Protein AF-A0A699V6J1-F1 (afdb_monomer_lite)

InterPro domains:
  IPR043128 Reverse transcriptase/Diguanylate cyclase domain [G3DSA:3.30.70.270] (28-113)
  IPR043502 DNA/RNA polymerase superfamily [SSF56672] (2-105)
  IPR051320 Viral Replication and Maturation Polyprotein [PTHR33064] (2-105)

Radius of gyration: 21.17 Å; chains: 1; bounding box: 59×26×60 Å

Organism: Tanacetum cinerariifolium (NCBI:txid118510)

Foldseek 3Di:
DDDDDDPDQWDQDPQWIQHPVAIFHHPVVLVCLQPPDDDPDLVSLVVNCVVLVLVVVQQVVLCVLNVVSVVCNDPPDDNDDDPSVVVSSNSSSCSSNVRRDHDDPVVVVVVVVVVVVVVVVVVVVVPDDPDD

Structure (mmCIF, N/CA/C/O backbone):
data_AF-A0A699V6J1-F1
#
_entry.id   AF-A0A699V6J1-F1
#
loop_
_atom_site.group_PDB
_atom_site.id
_atom_site.type_symbol
_atom_site.label_atom_id
_atom_site.label_alt_id
_atom_site.label_comp_id
_atom_site.label_asym_id
_atom_site.label_entity_id
_atom_site.label_seq_id
_atom_site.pdbx_PDB_ins_code
_atom_site.Cartn_x
_atom_site.Cartn_y
_atom_site.Cartn_z
_atom_site.occupancy
_atom_site.B_iso_or_equiv
_atom_site.auth_seq_id
_atom_site.auth_comp_id
_atom_site.auth_asym_id
_atom_site.auth_atom_id
_atom_site.pdbx_PDB_model_num
ATOM 1 N N . PHE A 1 1 ? 33.591 16.812 -16.627 1.00 36.84 1 PHE A N 1
ATOM 2 C CA . PHE A 1 1 ? 32.758 15.930 -17.468 1.00 36.84 1 PHE A CA 1
ATOM 3 C C . PHE A 1 1 ? 32.693 14.554 -16.818 1.00 36.84 1 PHE A C 1
ATOM 5 O O . PHE A 1 1 ? 33.646 13.792 -16.912 1.00 36.84 1 PHE A O 1
ATOM 12 N N . SER A 1 2 ? 31.641 14.289 -16.035 1.00 41.25 2 SER A N 1
ATOM 13 C CA . SER A 1 2 ? 31.495 13.029 -15.289 1.00 41.25 2 SER A CA 1
ATOM 14 C C . SER A 1 2 ? 30.856 11.952 -16.170 1.00 41.25 2 SER A C 1
ATOM 16 O O . SER A 1 2 ? 29.996 12.251 -16.996 1.00 41.25 2 SER A O 1
ATOM 18 N N . LYS A 1 3 ? 31.347 10.721 -16.016 1.00 39.75 3 LYS A N 1
ATOM 19 C CA . LYS A 1 3 ? 31.206 9.569 -16.919 1.00 39.75 3 LYS A CA 1
ATOM 20 C C . LYS A 1 3 ? 29.750 9.266 -17.299 1.00 39.75 3 LYS A C 1
ATOM 22 O O . LYS A 1 3 ? 28.982 8.780 -16.472 1.00 39.75 3 LYS A O 1
ATOM 27 N N . CYS A 1 4 ? 29.415 9.430 -18.581 1.00 46.56 4 CYS A N 1
ATOM 28 C CA . CYS A 1 4 ? 28.302 8.696 -19.177 1.00 46.56 4 CYS A CA 1
ATOM 29 C C . CYS A 1 4 ? 28.634 7.198 -19.138 1.00 46.56 4 CYS A C 1
ATOM 31 O O . CYS A 1 4 ? 29.594 6.757 -19.769 1.00 46.56 4 CYS A O 1
ATOM 33 N N . LYS A 1 5 ? 27.856 6.416 -18.385 1.00 41.34 5 LYS A N 1
ATOM 34 C CA . LYS A 1 5 ? 27.900 4.952 -18.440 1.00 41.34 5 LYS A CA 1
ATOM 35 C C . LYS A 1 5 ? 27.005 4.489 -19.587 1.00 41.34 5 LYS A C 1
ATOM 37 O O . LYS A 1 5 ? 25.812 4.276 -19.403 1.00 41.34 5 LYS A O 1
ATOM 42 N N . PHE A 1 6 ? 27.580 4.390 -20.777 1.00 50.16 6 PHE A N 1
ATOM 43 C CA . PHE A 1 6 ? 26.962 3.653 -21.876 1.00 50.16 6 PHE A CA 1
ATOM 44 C C . PHE A 1 6 ? 27.080 2.148 -21.577 1.00 50.16 6 PHE A C 1
ATOM 46 O O . PHE A 1 6 ? 28.071 1.746 -20.969 1.00 50.16 6 PHE A O 1
ATOM 53 N N . TRP A 1 7 ? 26.080 1.347 -21.972 1.00 44.66 7 TRP A N 1
ATOM 54 C CA . TRP A 1 7 ? 25.940 -0.101 -21.686 1.00 44.66 7 TRP A CA 1
ATOM 55 C C . TRP A 1 7 ? 25.404 -0.498 -20.295 1.00 44.66 7 TRP A C 1
ATOM 57 O O . TRP A 1 7 ? 25.810 -1.512 -19.732 1.00 44.66 7 TRP A O 1
ATOM 67 N N . LEU A 1 8 ? 24.467 0.262 -19.719 1.00 49.91 8 LEU A N 1
ATOM 68 C CA . LEU A 1 8 ? 23.733 -0.194 -18.530 1.00 49.91 8 LEU A CA 1
ATOM 69 C C . LEU A 1 8 ? 22.552 -1.089 -18.938 1.00 49.91 8 LEU A C 1
ATOM 71 O O . LEU A 1 8 ? 21.664 -0.641 -19.658 1.00 49.91 8 LEU A O 1
ATOM 75 N N . SER A 1 9 ? 22.516 -2.327 -18.438 1.00 54.84 9 SER A N 1
ATOM 76 C CA . SER A 1 9 ? 21.379 -3.254 -18.589 1.00 54.84 9 SER A CA 1
ATOM 77 C C . SER A 1 9 ? 20.131 -2.812 -17.808 1.00 54.84 9 SER A C 1
ATOM 79 O O . SER A 1 9 ? 19.026 -3.275 -18.090 1.00 54.84 9 SER A O 1
ATOM 81 N N . SER A 1 10 ? 20.299 -1.894 -16.849 1.00 55.81 10 SER A N 1
ATOM 82 C CA . SER A 1 10 ? 19.222 -1.279 -16.073 1.00 55.81 10 SER A CA 1
ATOM 83 C C . SER A 1 10 ? 19.585 0.137 -15.606 1.00 55.81 10 SER A C 1
ATOM 85 O O . SER A 1 10 ? 20.721 0.370 -15.185 1.00 55.81 10 SER A O 1
ATOM 87 N N . VAL A 1 11 ? 18.627 1.067 -15.609 1.00 59.84 11 VAL A N 1
ATOM 88 C CA . VAL A 1 11 ? 18.800 2.461 -15.160 1.00 59.84 11 VAL A CA 1
ATOM 89 C C . VAL A 1 11 ? 17.711 2.838 -14.155 1.00 59.84 11 VAL A C 1
ATOM 91 O O . VAL A 1 11 ? 16.529 2.610 -14.402 1.00 59.84 11 VAL A O 1
ATOM 94 N N . ALA A 1 12 ? 18.096 3.455 -13.035 1.00 57.66 12 ALA A N 1
ATOM 95 C CA . ALA A 1 12 ? 17.143 4.045 -12.099 1.00 57.66 12 ALA A CA 1
ATOM 96 C C . ALA A 1 12 ? 16.614 5.384 -12.650 1.00 57.66 12 ALA A C 1
ATOM 98 O O . ALA A 1 12 ? 17.388 6.309 -12.898 1.00 57.66 12 ALA A O 1
ATOM 99 N N . PHE A 1 13 ? 15.299 5.504 -12.831 1.00 56.81 13 PHE A N 1
ATOM 100 C CA . PHE A 1 13 ? 14.632 6.707 -13.329 1.00 56.81 13 PHE A CA 1
ATOM 101 C C . PHE A 1 13 ? 13.348 6.979 -12.536 1.00 56.81 13 PHE A C 1
ATOM 103 O O . PHE A 1 13 ? 12.478 6.118 -12.442 1.00 56.81 13 PHE A O 1
ATOM 110 N N . LEU A 1 14 ? 13.228 8.175 -11.942 1.00 58.72 14 LEU A N 1
ATOM 111 C CA . LEU A 1 14 ? 12.066 8.602 -11.136 1.00 58.72 14 LEU A CA 1
ATOM 112 C C . LEU A 1 14 ? 11.663 7.607 -10.017 1.00 58.72 14 LEU A C 1
ATOM 114 O O . LEU A 1 14 ? 10.492 7.486 -9.656 1.00 58.72 14 LEU A O 1
ATOM 118 N N . GLY A 1 15 ? 12.638 6.888 -9.449 1.00 59.53 15 GLY A N 1
ATOM 119 C CA . GLY A 1 15 ? 12.408 5.873 -8.412 1.00 59.53 15 GLY A CA 1
ATOM 120 C C . GLY A 1 15 ? 11.806 4.564 -8.939 1.00 59.53 15 GLY A C 1
ATOM 121 O O . GLY A 1 15 ? 11.049 3.911 -8.216 1.00 59.53 15 GLY A O 1
ATOM 122 N N . HIS A 1 16 ? 12.096 4.228 -10.196 1.00 61.72 16 HIS A N 1
ATOM 123 C CA . HIS A 1 16 ? 11.814 2.951 -10.847 1.00 61.72 16 HIS A CA 1
ATOM 124 C C . HIS A 1 16 ? 13.086 2.432 -11.524 1.00 61.72 16 HIS A C 1
ATOM 126 O O . HIS A 1 16 ? 13.924 3.235 -11.933 1.00 61.72 16 HIS A O 1
ATOM 132 N N . ILE A 1 17 ? 13.225 1.115 -11.672 1.00 65.12 17 ILE A N 1
ATOM 133 C CA . ILE A 1 17 ? 14.332 0.507 -12.415 1.00 65.12 17 ILE A CA 1
ATOM 134 C C . ILE A 1 17 ? 13.836 0.137 -13.808 1.00 65.12 17 ILE A C 1
ATOM 136 O O . ILE A 1 17 ? 12.929 -0.668 -13.960 1.00 65.12 17 ILE A O 1
ATOM 140 N N . VAL A 1 18 ? 14.422 0.753 -14.829 1.00 64.62 18 VAL A N 1
ATOM 141 C CA . VAL A 1 18 ? 14.120 0.494 -16.238 1.00 64.62 18 VAL A CA 1
ATOM 142 C C . VAL A 1 18 ? 15.184 -0.452 -16.783 1.00 64.62 18 VAL A C 1
ATOM 144 O O . VAL A 1 18 ? 16.352 -0.075 -16.819 1.00 64.62 18 VAL A O 1
ATOM 147 N N . SER A 1 19 ? 14.803 -1.654 -17.205 1.00 61.88 19 SER A N 1
ATOM 148 C CA . SER A 1 19 ? 15.666 -2.639 -17.870 1.00 61.88 19 SER A CA 1
ATOM 149 C C . SER A 1 19 ? 15.081 -3.068 -19.221 1.00 61.88 19 SER A C 1
ATOM 151 O O . SER A 1 19 ? 13.979 -2.658 -19.594 1.00 61.88 19 SER A O 1
ATOM 153 N N . ALA A 1 20 ? 15.818 -3.901 -19.964 1.00 54.81 20 ALA A N 1
ATOM 154 C CA . ALA A 1 20 ? 15.327 -4.514 -21.202 1.00 54.81 20 ALA A CA 1
ATOM 155 C C . ALA A 1 20 ? 14.046 -5.351 -20.991 1.00 54.81 20 ALA A C 1
ATOM 157 O O . ALA A 1 20 ? 13.231 -5.458 -21.904 1.00 54.81 20 ALA A O 1
ATOM 158 N N . ASP A 1 21 ? 13.848 -5.873 -19.776 1.00 54.34 21 ASP A N 1
ATOM 159 C CA . ASP A 1 21 ? 12.711 -6.719 -19.399 1.00 54.34 21 ASP A CA 1
ATOM 160 C C . ASP A 1 21 ? 11.486 -5.920 -18.918 1.00 54.34 21 ASP A C 1
ATOM 162 O O . ASP A 1 21 ? 10.400 -6.479 -18.765 1.00 54.34 21 ASP A O 1
ATOM 166 N N . GLY A 1 22 ? 11.627 -4.610 -18.676 1.00 56.72 22 GLY A N 1
ATOM 167 C CA . GLY A 1 22 ? 10.518 -3.748 -18.264 1.00 56.72 22 GLY A CA 1
ATOM 168 C C . GLY A 1 22 ? 10.890 -2.675 -17.244 1.00 56.72 22 GLY A C 1
ATOM 169 O O . GLY A 1 22 ? 12.044 -2.278 -17.104 1.00 56.72 22 GLY A O 1
ATOM 170 N N . ILE A 1 23 ? 9.878 -2.158 -16.542 1.00 61.56 23 ILE A N 1
ATOM 171 C CA . ILE A 1 23 ? 10.049 -1.151 -15.488 1.00 61.56 23 ILE A CA 1
ATOM 172 C C . ILE A 1 23 ? 9.693 -1.810 -14.165 1.00 61.56 23 ILE A C 1
ATOM 174 O O . ILE A 1 23 ? 8.517 -1.970 -13.881 1.00 61.56 23 ILE A O 1
ATOM 178 N N . THR A 1 24 ? 10.663 -2.153 -13.332 1.00 65.62 24 THR A N 1
ATOM 179 C CA . THR A 1 24 ? 10.406 -2.705 -12.000 1.00 65.62 24 THR A CA 1
ATOM 180 C C . THR A 1 24 ? 10.358 -1.600 -10.946 1.00 65.62 24 THR A C 1
ATOM 182 O O . THR A 1 24 ? 10.906 -0.502 -11.108 1.00 65.62 24 THR A O 1
ATOM 185 N N . MET A 1 25 ? 9.636 -1.851 -9.852 1.00 71.75 25 MET A N 1
ATOM 186 C CA . MET A 1 25 ? 9.656 -0.942 -8.711 1.00 71.75 25 MET A CA 1
ATOM 187 C C . MET A 1 25 ? 11.025 -1.032 -8.023 1.00 71.75 25 MET A C 1
ATOM 189 O O . MET A 1 25 ? 11.585 -2.118 -7.906 1.00 71.75 25 MET A O 1
ATOM 193 N N . ASP A 1 26 ? 11.566 0.109 -7.589 1.00 72.62 26 ASP A N 1
ATOM 194 C CA . ASP A 1 26 ? 12.834 0.165 -6.851 1.00 72.62 26 ASP A CA 1
ATOM 195 C C . ASP A 1 26 ? 12.791 -0.776 -5.633 1.00 72.62 26 ASP A C 1
ATOM 197 O O . ASP A 1 26 ? 11.799 -0.784 -4.895 1.00 72.62 26 ASP A O 1
ATOM 201 N N . SER A 1 27 ? 13.852 -1.556 -5.413 1.00 74.94 27 SER A N 1
ATOM 202 C CA . SER A 1 27 ? 13.950 -2.509 -4.303 1.00 74.94 27 SER A CA 1
ATOM 203 C C . SER A 1 27 ? 13.751 -1.836 -2.944 1.00 74.94 27 SER A C 1
ATOM 205 O O . SER A 1 27 ? 13.140 -2.431 -2.059 1.00 74.94 27 SER A O 1
ATOM 207 N N . VAL A 1 28 ? 14.152 -0.568 -2.802 1.00 77.44 28 VAL A N 1
ATOM 208 C CA . VAL A 1 28 ? 13.918 0.226 -1.587 1.00 77.44 28 VAL A CA 1
ATOM 209 C C . VAL A 1 28 ? 12.423 0.474 -1.366 1.00 77.44 28 VAL A C 1
ATOM 211 O O . VAL A 1 28 ? 11.924 0.377 -0.245 1.00 77.44 28 VAL A O 1
ATOM 214 N N . LYS A 1 29 ? 11.668 0.758 -2.436 1.00 77.56 29 LYS A N 1
ATOM 215 C CA . LYS A 1 29 ? 10.208 0.917 -2.350 1.00 77.56 29 LYS A CA 1
ATOM 216 C C . LYS A 1 29 ? 9.523 -0.421 -2.087 1.00 77.56 29 LYS A C 1
ATOM 218 O O . LYS A 1 29 ? 8.552 -0.451 -1.336 1.00 77.56 29 LYS A O 1
ATOM 223 N N . VAL A 1 30 ? 10.012 -1.509 -2.688 1.00 82.19 30 VAL A N 1
ATOM 224 C CA . VAL A 1 30 ? 9.496 -2.866 -2.446 1.00 82.19 30 VAL A CA 1
ATOM 225 C C . VAL A 1 30 ? 9.644 -3.208 -0.970 1.00 82.19 30 VAL A C 1
ATOM 227 O O . VAL A 1 30 ? 8.671 -3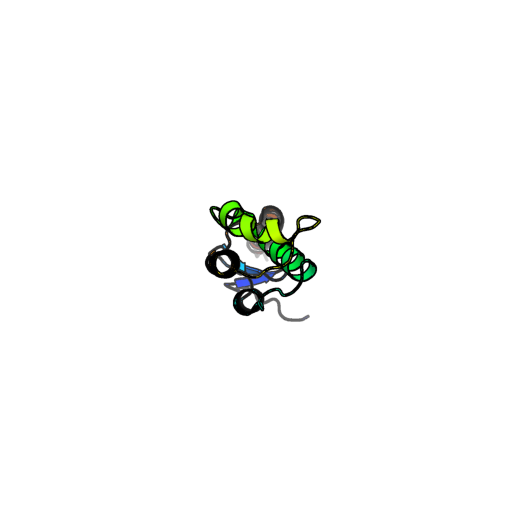.577 -0.322 1.00 82.19 30 VAL A O 1
ATOM 230 N N . GLU A 1 31 ? 10.831 -2.990 -0.411 1.00 85.31 31 GLU A N 1
ATOM 231 C CA . GLU A 1 31 ? 11.102 -3.213 1.004 1.00 85.31 31 GLU A CA 1
ATOM 232 C C . GLU A 1 31 ? 10.215 -2.342 1.905 1.00 85.31 31 GLU A C 1
ATOM 234 O O . GLU A 1 31 ? 9.650 -2.845 2.878 1.00 85.31 31 GLU A O 1
ATOM 239 N N . ALA A 1 32 ? 10.029 -1.065 1.558 1.00 87.81 32 ALA A N 1
ATOM 240 C CA . ALA A 1 32 ? 9.159 -0.159 2.303 1.00 87.81 32 ALA A CA 1
ATOM 241 C C . ALA A 1 32 ? 7.686 -0.610 2.303 1.00 87.81 32 ALA A C 1
ATOM 243 O O . ALA A 1 32 ? 7.026 -0.515 3.336 1.00 87.81 32 ALA A O 1
ATOM 244 N N . ILE A 1 33 ? 7.167 -1.131 1.183 1.00 88.00 33 ILE A N 1
ATOM 245 C CA . ILE A 1 33 ? 5.804 -1.688 1.118 1.00 88.00 33 ILE A CA 1
ATOM 246 C C . ILE A 1 33 ? 5.716 -2.988 1.921 1.00 88.00 33 ILE A C 1
ATOM 248 O O . ILE A 1 33 ? 4.784 -3.150 2.703 1.00 88.00 33 ILE A O 1
ATOM 252 N N . THR A 1 34 ? 6.691 -3.892 1.796 1.00 87.75 34 THR A N 1
ATOM 253 C CA . THR A 1 34 ? 6.723 -5.156 2.553 1.00 87.75 34 THR A CA 1
ATOM 254 C C . THR A 1 34 ? 6.764 -4.918 4.061 1.00 87.75 34 THR A C 1
ATOM 256 O O . THR A 1 34 ? 6.074 -5.597 4.823 1.00 87.75 34 THR A O 1
ATOM 259 N N . LYS A 1 35 ? 7.539 -3.925 4.507 1.00 91.88 35 LYS A N 1
ATOM 260 C CA . LYS A 1 35 ? 7.690 -3.559 5.923 1.00 91.88 35 LYS A CA 1
ATOM 261 C C . LYS A 1 35 ? 6.676 -2.519 6.395 1.00 91.88 35 LYS A C 1
ATOM 263 O O . LYS A 1 35 ? 6.780 -2.056 7.530 1.00 91.88 35 LYS A O 1
ATOM 268 N N . TRP A 1 36 ? 5.706 -2.146 5.557 1.00 93.50 36 TRP A N 1
ATOM 269 C CA . TRP A 1 36 ? 4.718 -1.136 5.914 1.00 93.50 36 TRP A CA 1
ATOM 270 C C . TRP A 1 36 ? 3.967 -1.563 7.188 1.00 93.50 36 TRP A C 1
ATOM 272 O O . TRP A 1 36 ? 3.379 -2.653 7.202 1.00 93.50 36 TRP A O 1
ATOM 282 N N . PRO A 1 37 ? 3.993 -0.749 8.262 1.00 93.44 37 PRO A N 1
ATOM 283 C CA . PRO A 1 37 ? 3.415 -1.126 9.545 1.00 93.44 37 PRO A CA 1
ATOM 284 C C . PRO A 1 37 ? 1.891 -1.160 9.467 1.00 93.44 37 PRO A C 1
ATOM 286 O O . PRO A 1 37 ? 1.281 -0.441 8.676 1.00 93.44 37 PRO A O 1
ATOM 289 N N . ARG A 1 38 ? 1.258 -1.963 10.325 1.00 93.38 38 ARG A N 1
ATOM 290 C CA . ARG A 1 38 ? -0.203 -1.983 10.432 1.00 93.38 38 ARG A CA 1
ATOM 291 C C . ARG A 1 38 ? -0.728 -0.562 10.709 1.00 93.38 38 ARG A C 1
ATOM 293 O O . ARG A 1 38 ? -0.350 0.012 11.731 1.00 93.38 38 ARG A O 1
ATOM 300 N N . PRO A 1 39 ? -1.616 -0.015 9.859 1.00 91.81 39 PRO A N 1
ATOM 301 C CA . PRO A 1 39 ? -2.245 1.274 10.101 1.00 91.81 39 PRO A CA 1
ATOM 302 C C . PRO A 1 39 ? -3.056 1.275 11.399 1.00 91.81 39 PRO A C 1
ATOM 304 O O . PRO A 1 39 ? -3.884 0.395 11.631 1.00 91.81 39 PRO A O 1
ATOM 307 N N . THR A 1 40 ? -2.861 2.299 12.219 1.00 90.44 40 THR A N 1
ATOM 308 C CA . THR A 1 40 ? -3.584 2.501 13.485 1.00 90.44 40 THR A CA 1
ATOM 309 C C . THR A 1 40 ? -4.635 3.607 13.393 1.00 90.44 40 THR A C 1
ATOM 311 O O . THR A 1 40 ? -5.545 3.680 14.218 1.00 90.44 40 THR A O 1
ATOM 314 N N . SER A 1 41 ? -4.552 4.445 12.356 1.00 90.19 41 SER A N 1
ATOM 315 C CA . SER A 1 41 ? -5.421 5.602 12.149 1.00 90.19 41 SER A CA 1
ATOM 316 C C . SER A 1 41 ? -6.041 5.628 10.747 1.00 90.19 41 SER A C 1
ATOM 318 O O . SER A 1 41 ? -5.493 5.092 9.783 1.00 90.19 41 SER A O 1
ATOM 320 N N . VAL A 1 42 ? -7.185 6.310 10.598 1.00 90.31 42 VAL A N 1
ATOM 321 C CA . VAL A 1 42 ? -7.831 6.522 9.283 1.00 90.31 42 VAL A CA 1
ATOM 322 C C . VAL A 1 42 ? -6.889 7.234 8.308 1.00 90.31 42 VAL A C 1
ATOM 324 O O . VAL A 1 42 ? -6.906 6.957 7.109 1.00 90.31 42 VAL A O 1
ATOM 327 N N . THR A 1 43 ? -6.059 8.146 8.816 1.00 91.25 43 THR A N 1
ATOM 328 C CA . THR A 1 43 ? -5.073 8.877 8.018 1.00 91.25 43 THR A CA 1
ATOM 329 C C . THR A 1 43 ? -4.022 7.932 7.445 1.00 91.25 43 THR A C 1
ATOM 331 O O . THR A 1 43 ? -3.751 7.995 6.250 1.00 91.25 43 THR A O 1
ATOM 334 N N . GLU A 1 44 ? -3.490 7.005 8.244 1.00 91.62 44 GLU A N 1
ATOM 335 C CA . GLU A 1 44 ? -2.540 5.990 7.767 1.00 91.62 44 GLU A CA 1
ATOM 336 C C . GLU A 1 44 ? -3.174 5.029 6.757 1.00 91.62 44 GLU A C 1
ATOM 338 O O . GLU A 1 44 ? -2.560 4.732 5.731 1.00 91.62 44 GLU A O 1
ATOM 343 N N . VAL A 1 45 ? -4.421 4.597 6.990 1.00 92.81 45 VAL A N 1
ATOM 344 C CA . VAL A 1 45 ? -5.172 3.772 6.027 1.00 92.81 45 VAL A CA 1
ATOM 345 C C . VAL A 1 45 ? -5.335 4.512 4.698 1.00 92.81 45 VAL A C 1
ATOM 347 O O . VAL A 1 45 ? -5.115 3.930 3.636 1.00 92.81 45 VAL A O 1
ATOM 350 N N . ARG A 1 46 ? -5.671 5.808 4.739 1.00 92.75 46 ARG A N 1
ATOM 351 C CA . ARG A 1 46 ? -5.782 6.653 3.543 1.00 92.75 46 ARG A CA 1
ATOM 352 C C . ARG A 1 46 ? -4.444 6.778 2.816 1.00 92.75 46 ARG A C 1
ATOM 354 O O . ARG A 1 46 ? -4.429 6.665 1.594 1.00 92.75 46 ARG A O 1
ATOM 361 N N . SER A 1 47 ? -3.344 6.986 3.538 1.00 92.06 47 SER A N 1
ATOM 362 C CA . SER A 1 47 ? -1.999 7.066 2.953 1.00 92.06 47 SER A CA 1
ATOM 363 C C . SER A 1 47 ? -1.610 5.768 2.247 1.00 92.06 47 SER A C 1
ATOM 365 O O . SER A 1 47 ? -1.177 5.801 1.095 1.00 92.06 47 SER A O 1
ATOM 367 N N . PHE A 1 48 ? -1.839 4.621 2.894 1.00 92.75 48 PHE A N 1
ATOM 368 C CA . PHE A 1 48 ? -1.596 3.310 2.296 1.00 92.75 48 PHE A CA 1
ATOM 369 C C . PHE A 1 48 ? -2.454 3.088 1.043 1.00 92.75 48 PHE A C 1
ATOM 371 O O . PHE A 1 48 ? -1.925 2.759 -0.016 1.00 92.75 48 PHE A O 1
ATOM 378 N N . LEU A 1 49 ? -3.769 3.325 1.126 1.00 92.94 49 LEU A N 1
ATOM 379 C CA . LEU A 1 49 ? -4.676 3.160 -0.014 1.00 92.94 49 LEU A CA 1
ATOM 380 C C . LEU A 1 49 ? -4.388 4.144 -1.154 1.00 92.94 49 LEU A C 1
ATOM 382 O O . LEU A 1 49 ? -4.643 3.810 -2.307 1.00 92.94 49 LEU A O 1
ATOM 386 N N . GLY A 1 50 ? -3.840 5.325 -0.863 1.00 90.25 50 GLY A N 1
ATOM 387 C CA . GLY A 1 50 ? -3.366 6.263 -1.879 1.00 90.25 50 GLY A CA 1
ATOM 388 C C . GLY A 1 50 ? -2.213 5.681 -2.697 1.00 90.25 50 GLY A C 1
ATOM 389 O O . GLY A 1 50 ? -2.274 5.673 -3.927 1.00 90.25 50 GLY A O 1
ATOM 390 N N . LEU A 1 51 ? -1.200 5.124 -2.024 1.00 86.81 51 LEU A N 1
ATOM 391 C CA . LEU A 1 51 ? -0.076 4.452 -2.683 1.00 86.81 51 LEU A CA 1
ATOM 392 C C . LEU A 1 51 ? -0.528 3.191 -3.428 1.00 86.81 51 LEU A C 1
ATOM 394 O O . LEU A 1 51 ? -0.209 3.007 -4.600 1.00 86.81 51 LEU A O 1
ATOM 398 N N . ALA A 1 52 ? -1.305 2.337 -2.768 1.00 88.75 52 ALA A N 1
ATOM 399 C CA . ALA A 1 52 ? -1.832 1.119 -3.367 1.00 88.75 52 ALA A CA 1
ATOM 400 C C . ALA A 1 52 ? -2.723 1.444 -4.583 1.00 88.75 52 ALA A C 1
ATOM 402 O O . ALA A 1 52 ? -2.660 0.778 -5.613 1.00 88.75 52 ALA A O 1
ATOM 403 N N . GLY A 1 53 ? -3.498 2.528 -4.491 1.00 88.19 53 GLY A N 1
ATOM 404 C CA . GLY A 1 53 ? -4.343 3.056 -5.556 1.00 88.19 53 GLY A CA 1
ATOM 405 C C . GLY A 1 53 ? -3.560 3.575 -6.763 1.00 88.19 53 GLY A C 1
ATOM 406 O O . GLY A 1 53 ? -4.030 3.418 -7.890 1.00 88.19 53 GLY A O 1
ATOM 407 N N . TYR A 1 54 ? -2.365 4.139 -6.554 1.00 82.12 54 TYR A N 1
ATOM 408 C CA . TYR A 1 54 ? -1.458 4.538 -7.637 1.00 82.12 54 TYR A CA 1
ATOM 409 C C . TYR A 1 54 ? -1.011 3.330 -8.475 1.00 82.12 54 TYR A C 1
ATOM 411 O O . TYR A 1 54 ? -0.977 3.404 -9.701 1.00 82.12 54 TYR A O 1
ATOM 419 N N . TYR A 1 55 ? -0.769 2.187 -7.828 1.00 79.81 55 TYR A N 1
ATOM 420 C CA . TYR A 1 55 ? -0.371 0.936 -8.482 1.00 79.81 55 TYR A CA 1
ATOM 421 C C . TYR A 1 55 ? -1.543 -0.009 -8.793 1.00 79.81 55 TYR A C 1
ATOM 423 O O . TYR A 1 55 ? -1.322 -1.144 -9.213 1.00 79.81 55 TYR A O 1
ATOM 431 N N . ARG A 1 56 ? -2.801 0.437 -8.641 1.00 83.56 56 ARG A N 1
ATOM 432 C CA . ARG A 1 56 ? -3.989 -0.434 -8.751 1.00 83.56 56 ARG A CA 1
ATOM 433 C C . ARG A 1 56 ? -4.097 -1.192 -10.074 1.00 83.56 56 ARG A C 1
ATOM 435 O O . ARG A 1 56 ? -4.697 -2.256 -10.105 1.00 83.56 56 ARG A O 1
ATOM 442 N N . ILE A 1 57 ? -3.552 -0.635 -11.160 1.00 78.25 57 ILE A N 1
ATOM 443 C CA . ILE A 1 57 ? -3.596 -1.238 -12.501 1.00 78.25 57 ILE A CA 1
ATOM 444 C C . ILE A 1 57 ? -2.801 -2.548 -12.585 1.00 78.25 57 ILE A C 1
ATOM 446 O O . ILE A 1 57 ? -3.048 -3.343 -13.483 1.00 78.25 57 ILE A O 1
ATOM 450 N N . PHE A 1 58 ? -1.889 -2.782 -11.639 1.00 73.94 58 PHE A N 1
ATOM 451 C CA . PHE A 1 58 ? -1.061 -3.987 -11.558 1.00 73.94 58 PHE A CA 1
ATOM 452 C C . PHE A 1 58 ? -1.601 -5.015 -10.561 1.00 73.94 58 PHE A C 1
ATOM 454 O O . PHE A 1 58 ? -1.111 -6.137 -10.494 1.00 73.94 58 PHE A O 1
ATOM 461 N N . VAL A 1 59 ? -2.613 -4.638 -9.778 1.00 82.19 59 VAL A N 1
ATOM 462 C CA . VAL A 1 59 ? -3.203 -5.490 -8.752 1.00 82.19 59 VAL A CA 1
ATOM 463 C C . VAL A 1 59 ? -4.541 -5.997 -9.269 1.00 82.19 59 VAL A C 1
ATOM 465 O O . VAL A 1 59 ? -5.570 -5.323 -9.173 1.00 82.19 59 VAL A O 1
ATOM 468 N N . GLU A 1 60 ? -4.544 -7.210 -9.816 1.00 84.31 60 GLU A N 1
ATOM 469 C CA . GLU A 1 60 ? -5.786 -7.858 -10.228 1.00 84.31 60 GLU A CA 1
ATOM 470 C C . GLU A 1 60 ? -6.751 -7.950 -9.037 1.00 84.31 60 GLU A C 1
ATOM 472 O O . GLU A 1 60 ? -6.362 -8.293 -7.917 1.00 84.31 60 GLU A O 1
ATOM 477 N N . GLY A 1 61 ? -8.020 -7.603 -9.257 1.00 87.62 61 GLY A N 1
ATOM 478 C CA . GLY A 1 61 ? -9.028 -7.625 -8.200 1.00 87.62 61 GLY A CA 1
ATOM 479 C C . GLY A 1 61 ? -8.778 -6.626 -7.063 1.00 87.62 61 GLY A C 1
ATOM 480 O O . GLY A 1 61 ? -9.322 -6.828 -5.979 1.00 87.62 61 GLY A O 1
ATOM 481 N N . PHE A 1 62 ? -8.000 -5.554 -7.284 1.00 90.62 62 PHE A N 1
ATOM 482 C CA . PHE A 1 62 ? -7.667 -4.531 -6.277 1.00 90.62 62 PHE A CA 1
ATOM 483 C C . PHE A 1 62 ? -8.857 -4.110 -5.410 1.00 90.62 62 PHE A C 1
ATOM 485 O O . PHE A 1 62 ? -8.758 -4.069 -4.185 1.00 90.62 62 PHE A O 1
ATOM 492 N N . SER A 1 63 ? -10.002 -3.829 -6.037 1.00 92.44 63 SER A N 1
ATOM 493 C CA . SER A 1 63 ? -11.213 -3.380 -5.345 1.00 92.44 63 SER A CA 1
ATOM 494 C C . SER A 1 63 ? -11.685 -4.366 -4.275 1.00 92.44 63 SER A C 1
ATOM 496 O O . SER A 1 63 ? -12.140 -3.928 -3.221 1.00 92.44 63 SER A O 1
ATOM 498 N N . ARG A 1 64 ? -11.526 -5.678 -4.497 1.00 94.06 64 ARG A N 1
ATOM 499 C CA . ARG A 1 64 ? -11.920 -6.727 -3.548 1.00 94.06 64 ARG A CA 1
ATOM 500 C C . ARG A 1 64 ? -11.144 -6.620 -2.238 1.00 94.06 64 ARG A C 1
ATOM 502 O O . ARG A 1 64 ? -11.735 -6.760 -1.174 1.00 94.06 64 ARG A O 1
ATOM 509 N N . PHE A 1 65 ? -9.847 -6.334 -2.320 1.00 93.56 65 PHE A N 1
ATOM 510 C CA . PHE A 1 65 ? -8.959 -6.226 -1.159 1.00 93.56 65 PHE A CA 1
ATOM 511 C C . PHE A 1 65 ? -8.942 -4.813 -0.566 1.00 93.56 65 PHE A C 1
ATOM 513 O O . PHE A 1 65 ? -8.793 -4.631 0.636 1.00 93.56 65 PHE A O 1
ATOM 520 N N . ALA A 1 66 ? -9.160 -3.783 -1.382 1.00 94.25 66 ALA A N 1
ATOM 521 C CA . ALA A 1 66 ? -9.263 -2.410 -0.899 1.00 94.25 66 ALA A CA 1
ATOM 522 C C . ALA A 1 66 ? -10.584 -2.140 -0.161 1.00 94.25 66 ALA A C 1
ATOM 524 O O . ALA A 1 66 ? -10.652 -1.220 0.656 1.00 94.25 66 ALA A O 1
ATOM 525 N N . LEU A 1 67 ? -11.645 -2.909 -0.430 1.00 94.19 67 LEU A N 1
ATOM 526 C CA . LEU A 1 67 ? -12.981 -2.661 0.113 1.00 94.19 67 LEU A CA 1
ATOM 527 C C . LEU A 1 67 ? -13.036 -2.698 1.655 1.00 94.19 67 LEU A C 1
ATOM 529 O O . LEU A 1 67 ? -13.566 -1.737 2.225 1.00 94.19 67 LEU A O 1
ATOM 533 N N . PRO A 1 68 ? -12.493 -3.713 2.362 1.00 93.50 68 PRO A N 1
ATOM 534 C CA . PRO A 1 68 ? -12.519 -3.747 3.828 1.00 93.50 68 PRO A CA 1
ATOM 535 C C . PRO A 1 68 ? -11.780 -2.566 4.466 1.00 93.50 68 PRO A C 1
ATOM 537 O O . PRO A 1 68 ? -12.225 -2.042 5.488 1.00 93.50 68 PRO A O 1
ATOM 540 N N . LEU A 1 69 ? -10.706 -2.099 3.823 1.00 93.56 69 LEU A N 1
ATOM 541 C CA . LEU A 1 69 ? -9.927 -0.940 4.262 1.00 93.56 69 LEU A CA 1
ATOM 542 C C . LEU A 1 69 ? -10.629 0.386 3.942 1.00 93.56 69 LEU A C 1
ATOM 544 O O . LEU A 1 69 ? -10.612 1.311 4.743 1.00 93.56 69 LEU A O 1
ATOM 548 N N . THR A 1 70 ? -11.319 0.480 2.807 1.00 92.56 70 THR A N 1
ATOM 549 C CA . THR A 1 70 ? -12.055 1.693 2.415 1.00 92.56 70 THR A CA 1
ATOM 550 C C . THR A 1 70 ? -13.273 1.917 3.320 1.00 92.56 70 THR A C 1
ATOM 552 O O . THR A 1 70 ? -13.639 3.058 3.603 1.00 92.56 70 THR A O 1
ATOM 555 N N . LYS A 1 71 ? -13.886 0.841 3.840 1.00 91.00 71 LYS A N 1
ATOM 556 C CA . LYS A 1 71 ? -14.954 0.926 4.852 1.00 91.00 71 LYS A CA 1
ATOM 557 C C . LYS A 1 71 ? -14.482 1.611 6.144 1.00 91.00 71 LYS A C 1
ATOM 559 O O . LYS A 1 71 ? -15.256 2.371 6.711 1.00 91.00 71 LYS A O 1
ATOM 564 N N . LEU A 1 72 ? -13.216 1.439 6.552 1.00 88.88 72 LEU A N 1
ATOM 565 C CA . LEU A 1 72 ? -12.639 2.120 7.728 1.00 88.88 72 LEU A CA 1
ATOM 566 C C . LEU A 1 72 ? -12.614 3.648 7.597 1.00 88.88 72 LEU A C 1
ATOM 568 O O . LEU A 1 72 ? -12.516 4.351 8.596 1.00 88.88 72 LEU A O 1
ATOM 572 N N . MET A 1 73 ? -12.672 4.170 6.371 1.00 87.81 73 MET A N 1
ATOM 573 C CA . MET A 1 73 ? -12.614 5.606 6.104 1.00 87.81 73 MET A CA 1
ATOM 574 C C . MET A 1 73 ? -13.993 6.278 6.102 1.00 87.81 73 MET A C 1
ATOM 576 O O . MET A 1 73 ? -14.076 7.492 5.901 1.00 87.81 73 MET A O 1
ATOM 580 N N . ARG A 1 74 ? -15.080 5.514 6.282 1.00 88.25 74 ARG A N 1
ATOM 581 C CA . ARG A 1 74 ? -16.445 6.051 6.299 1.00 88.25 74 ARG A CA 1
ATOM 582 C C . ARG A 1 74 ? -16.700 6.837 7.584 1.00 88.25 74 ARG A C 1
ATOM 584 O O . ARG A 1 74 ? -16.233 6.488 8.665 1.00 88.25 74 ARG A O 1
ATOM 591 N N . LYS A 1 75 ? -17.457 7.930 7.462 1.00 84.56 75 LYS A N 1
ATOM 592 C CA . LYS A 1 75 ? -17.805 8.788 8.600 1.00 84.56 75 LYS A CA 1
ATOM 593 C C . LYS A 1 75 ? -18.647 7.996 9.607 1.00 84.56 75 LYS A C 1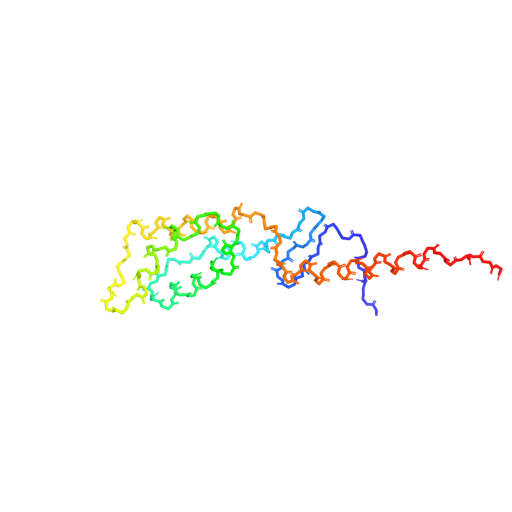
ATOM 595 O O . LYS A 1 75 ? -19.656 7.415 9.227 1.00 84.56 75 LYS A O 1
ATOM 600 N N . GLY A 1 76 ? -18.247 8.021 10.878 1.00 77.69 76 GLY A N 1
ATOM 601 C CA . GLY A 1 76 ? -18.952 7.332 11.967 1.00 77.69 76 GLY A CA 1
ATOM 602 C C . GLY A 1 76 ? -18.545 5.870 12.174 1.00 77.69 76 GLY A C 1
ATOM 603 O O . GLY A 1 76 ? -19.022 5.244 13.117 1.00 77.69 76 GLY A O 1
ATOM 604 N N . GLU A 1 77 ? -17.644 5.331 11.350 1.00 79.38 77 GLU A N 1
ATOM 605 C CA . GLU A 1 77 ? -17.123 3.977 11.520 1.00 79.38 77 GLU A CA 1
ATOM 606 C C . GLU A 1 77 ? -16.015 3.963 12.587 1.00 79.38 77 GLU A C 1
ATOM 608 O O . GLU A 1 77 ? -15.089 4.779 12.558 1.00 79.38 77 GLU A O 1
ATOM 613 N N . LYS A 1 78 ? -16.071 3.018 13.532 1.00 78.62 78 LYS A N 1
ATOM 614 C CA . LYS A 1 78 ? -14.950 2.786 14.452 1.00 78.62 78 LYS A CA 1
ATOM 615 C C . LYS A 1 78 ? -13.822 2.077 13.700 1.00 78.62 78 LYS A C 1
ATOM 617 O O . LYS A 1 78 ? -14.060 1.076 13.018 1.00 78.62 78 LYS A O 1
ATOM 622 N N . VAL A 1 79 ? -12.589 2.556 13.872 1.00 77.12 79 VAL A N 1
ATOM 623 C CA . VAL A 1 79 ? -11.382 1.916 13.324 1.00 77.12 79 VAL A CA 1
ATOM 624 C C . VAL A 1 79 ? -11.079 0.650 14.124 1.00 77.12 79 VAL A C 1
ATOM 626 O O . VAL A 1 79 ? -10.241 0.636 15.016 1.00 77.12 79 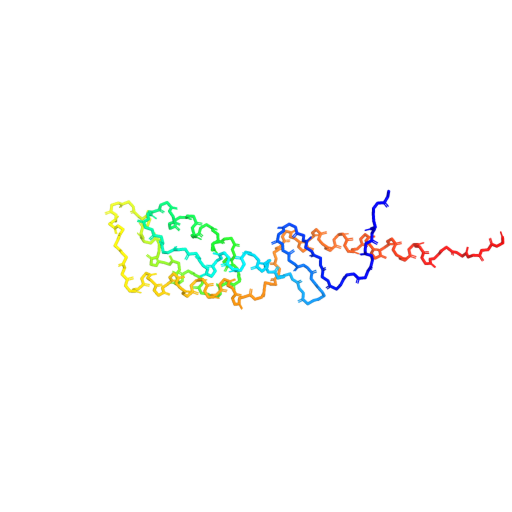VAL A O 1
ATOM 629 N N . VAL A 1 80 ? -11.827 -0.415 13.851 1.00 85.44 80 VAL A N 1
ATOM 630 C CA . VAL A 1 80 ? -11.614 -1.729 14.465 1.00 85.44 80 VAL A CA 1
ATOM 631 C C . VAL A 1 80 ? -10.726 -2.547 13.542 1.00 85.44 80 VAL A C 1
ATOM 633 O O . VAL A 1 80 ? -11.100 -2.826 12.410 1.00 85.44 80 VAL A O 1
ATOM 636 N N . TRP A 1 81 ? -9.551 -2.963 13.979 1.00 90.31 81 TRP A N 1
ATOM 637 C CA . TRP A 1 81 ? -8.740 -3.841 13.145 1.00 90.31 81 TRP A CA 1
ATOM 638 C C . TRP A 1 81 ? -9.144 -5.299 13.388 1.00 90.31 81 TRP A C 1
ATOM 640 O O . TRP A 1 81 ? -8.966 -5.806 14.490 1.00 90.31 81 TRP A O 1
ATOM 650 N N . ASN A 1 82 ? -9.742 -5.951 12.388 1.00 91.50 82 ASN A N 1
ATOM 651 C CA . ASN A 1 82 ? -10.165 -7.352 12.457 1.00 91.50 82 ASN A CA 1
ATOM 652 C C . ASN A 1 82 ? -9.348 -8.218 11.484 1.00 91.50 82 ASN A C 1
ATOM 654 O O . ASN A 1 82 ? -8.576 -7.708 10.672 1.00 91.50 82 ASN A O 1
ATOM 658 N N . GLU A 1 83 ? -9.538 -9.533 11.555 1.00 94.06 83 GLU A N 1
ATOM 659 C CA . GLU A 1 83 ? -8.803 -10.494 10.727 1.00 94.06 83 GLU A CA 1
ATOM 660 C C . GLU A 1 83 ? -9.040 -10.292 9.218 1.00 94.06 83 GLU A C 1
ATOM 662 O O . GLU A 1 83 ? -8.110 -10.389 8.424 1.00 94.06 83 GLU A O 1
ATOM 667 N N . GLU A 1 84 ? -10.257 -9.911 8.810 1.00 93.62 84 GLU A N 1
ATOM 668 C CA . GLU A 1 84 ? -10.580 -9.592 7.410 1.00 93.62 84 GLU A CA 1
ATOM 669 C C . GLU A 1 84 ? -9.760 -8.399 6.884 1.00 93.62 84 GLU A C 1
ATOM 671 O O . GLU A 1 84 ? -9.237 -8.433 5.765 1.00 93.62 84 GLU A O 1
ATOM 676 N N . ARG A 1 85 ? -9.632 -7.342 7.695 1.00 93.31 85 ARG A N 1
ATOM 677 C CA . ARG A 1 85 ? -8.868 -6.127 7.376 1.00 93.31 85 ARG A CA 1
ATOM 678 C C . ARG A 1 85 ? -7.370 -6.415 7.340 1.00 93.31 85 ARG A C 1
ATOM 680 O O . ARG A 1 85 ? -6.713 -5.977 6.401 1.00 93.31 85 ARG A O 1
ATOM 687 N N . GLU A 1 86 ? -6.861 -7.204 8.287 1.00 95.00 86 GLU A N 1
ATOM 688 C CA . GLU A 1 86 ? -5.462 -7.652 8.294 1.00 95.00 86 GLU A CA 1
ATOM 689 C C . GLU A 1 86 ? -5.134 -8.473 7.045 1.00 95.00 86 GLU A C 1
ATOM 691 O O . GLU A 1 86 ? -4.181 -8.165 6.333 1.00 95.00 86 GLU A O 1
ATOM 696 N N . LYS A 1 87 ? -5.967 -9.467 6.724 1.00 95.69 87 LYS A N 1
ATOM 697 C CA . LYS A 1 87 ? -5.778 -10.311 5.542 1.00 95.69 87 LYS A CA 1
ATOM 698 C C . LYS A 1 87 ? -5.802 -9.491 4.256 1.00 95.69 87 LYS A C 1
ATOM 700 O O . LYS A 1 87 ? -4.993 -9.712 3.364 1.00 95.69 87 LYS A O 1
ATOM 705 N N . SER A 1 88 ? -6.712 -8.524 4.170 1.00 95.19 88 SER A N 1
ATOM 706 C CA . SER A 1 88 ? -6.812 -7.628 3.015 1.00 95.19 88 SER A CA 1
ATOM 707 C C . SER A 1 88 ? -5.598 -6.709 2.876 1.00 95.19 88 SER A C 1
ATOM 709 O O . SER A 1 88 ? -5.135 -6.466 1.763 1.00 95.19 88 SER A O 1
ATOM 711 N N . PHE A 1 89 ? -5.079 -6.206 3.997 1.00 95.00 89 PHE A N 1
ATOM 712 C CA . PHE A 1 89 ? -3.882 -5.373 4.038 1.00 95.00 89 PHE A CA 1
ATOM 713 C C . PHE A 1 89 ? -2.638 -6.145 3.588 1.00 95.00 89 PHE A C 1
ATOM 715 O O . PHE A 1 89 ? -1.912 -5.670 2.714 1.00 95.00 89 PHE A O 1
ATOM 722 N N . GLU A 1 90 ? -2.425 -7.348 4.122 1.00 95.00 90 GLU A N 1
ATOM 723 C CA . GLU A 1 90 ? -1.262 -8.161 3.767 1.00 95.00 90 GLU A CA 1
ATOM 724 C C . GLU A 1 90 ? -1.341 -8.659 2.317 1.00 95.00 90 GLU A C 1
ATOM 726 O O . GLU A 1 90 ? -0.362 -8.558 1.585 1.00 95.00 90 GLU A O 1
ATOM 731 N N . GLU A 1 91 ? -2.516 -9.076 1.840 1.00 93.44 91 GLU A N 1
ATOM 732 C CA . GLU A 1 91 ? -2.705 -9.465 0.436 1.00 93.44 91 GLU A CA 1
ATOM 733 C C . GLU A 1 91 ? -2.421 -8.300 -0.528 1.00 93.44 91 GLU A C 1
ATOM 735 O O . GLU A 1 91 ? -1.799 -8.495 -1.573 1.00 93.44 91 GLU A O 1
ATOM 740 N N . LEU A 1 92 ? -2.823 -7.069 -0.180 1.00 92.31 92 LEU A N 1
ATOM 741 C CA . LEU A 1 92 ? -2.471 -5.885 -0.968 1.00 92.31 92 LEU A CA 1
ATOM 742 C C . LEU A 1 92 ? -0.962 -5.647 -0.985 1.00 92.31 92 LEU A C 1
ATOM 744 O O . LEU A 1 92 ? -0.421 -5.383 -2.055 1.00 92.31 92 LEU A O 1
ATOM 748 N N . LYS A 1 93 ? -0.274 -5.760 0.159 1.00 91.69 93 LYS A N 1
ATOM 749 C CA . LYS A 1 93 ? 1.191 -5.642 0.207 1.00 91.69 93 LYS A CA 1
ATOM 750 C C . LYS A 1 93 ? 1.852 -6.681 -0.690 1.00 91.69 93 LYS A C 1
ATOM 752 O O . LYS A 1 93 ? 2.667 -6.302 -1.525 1.00 91.69 93 LYS A O 1
ATOM 757 N N . GLN A 1 94 ? 1.448 -7.946 -0.572 1.00 90.19 94 GLN A N 1
ATOM 758 C CA . GLN A 1 94 ? 1.978 -9.042 -1.382 1.00 90.19 94 GLN A CA 1
ATOM 759 C C . GLN A 1 94 ? 1.770 -8.785 -2.874 1.00 90.19 94 GLN A C 1
ATOM 761 O O . GLN A 1 94 ? 2.732 -8.832 -3.631 1.00 90.19 94 GLN A O 1
ATOM 766 N N . ARG A 1 95 ? 0.561 -8.409 -3.307 1.00 87.56 95 ARG A N 1
ATOM 767 C CA . ARG A 1 95 ? 0.293 -8.126 -4.728 1.00 87.56 95 ARG A CA 1
ATOM 768 C C . ARG A 1 95 ? 1.037 -6.905 -5.258 1.00 87.56 95 ARG A C 1
ATOM 770 O O . ARG A 1 95 ? 1.425 -6.892 -6.420 1.00 87.56 95 ARG A O 1
ATOM 777 N N . LEU A 1 96 ? 1.240 -5.883 -4.427 1.00 83.69 96 LEU A N 1
ATOM 778 C CA . LEU A 1 96 ? 2.007 -4.695 -4.806 1.00 83.69 96 LEU A CA 1
ATOM 779 C C . LEU A 1 96 ? 3.487 -5.013 -5.041 1.00 83.69 96 LEU A C 1
ATOM 781 O O . LEU A 1 96 ? 4.099 -4.392 -5.905 1.00 83.69 96 LEU A O 1
ATOM 785 N N . VAL A 1 97 ? 4.056 -5.964 -4.293 1.00 84.00 97 VAL A N 1
ATOM 786 C CA . VAL A 1 97 ? 5.465 -6.366 -4.447 1.00 84.00 97 VAL A CA 1
ATOM 787 C C . VAL A 1 97 ? 5.658 -7.516 -5.433 1.00 84.00 97 VAL A C 1
ATOM 789 O O . VAL A 1 97 ? 6.710 -7.607 -6.059 1.00 84.00 97 VAL A O 1
ATOM 792 N N . SER A 1 98 ? 4.649 -8.375 -5.600 1.00 78.31 98 SER A N 1
ATOM 793 C CA . SER A 1 98 ? 4.683 -9.525 -6.505 1.00 78.31 98 SER A CA 1
ATOM 794 C C . SER A 1 98 ? 4.311 -9.178 -7.938 1.00 78.31 98 SER A C 1
ATOM 796 O O . SER A 1 98 ? 4.444 -10.041 -8.797 1.00 78.31 98 SER A O 1
ATOM 798 N N . ALA A 1 99 ? 3.780 -7.983 -8.202 1.00 67.81 99 ALA A N 1
ATOM 799 C CA . ALA A 1 99 ? 3.517 -7.510 -9.551 1.00 67.81 99 ALA A CA 1
ATOM 800 C C . ALA A 1 99 ? 4.804 -6.884 -10.125 1.00 67.81 99 ALA A C 1
ATOM 802 O O . ALA A 1 99 ? 5.070 -5.707 -9.862 1.00 67.81 99 ALA A O 1
ATOM 803 N N . PRO A 1 100 ? 5.633 -7.623 -10.896 1.00 58.06 100 PRO A N 1
ATOM 804 C CA . PRO A 1 100 ? 6.709 -7.013 -11.665 1.00 58.06 100 PRO A CA 1
ATOM 805 C C . PRO A 1 100 ? 6.059 -6.061 -12.675 1.00 58.06 100 PRO A C 1
ATOM 807 O O . PRO A 1 100 ? 5.331 -6.469 -13.576 1.00 58.06 100 PRO A O 1
ATOM 810 N N . VAL A 1 101 ? 6.222 -4.764 -12.438 1.00 55.12 101 VAL A N 1
ATOM 811 C CA . VAL A 1 101 ? 5.459 -3.704 -13.098 1.00 55.12 101 VAL A CA 1
ATOM 812 C C . VAL A 1 101 ? 5.677 -3.717 -14.622 1.00 55.12 101 VAL A C 1
ATOM 814 O O . VAL A 1 101 ? 6.798 -3.725 -15.126 1.00 55.12 101 VAL A O 1
ATOM 817 N N . LEU A 1 102 ? 4.579 -3.672 -15.381 1.00 51.25 102 LEU A N 1
ATOM 818 C CA . LEU A 1 102 ? 4.587 -3.487 -16.833 1.00 51.25 102 LEU A CA 1
ATOM 819 C C . LEU A 1 102 ? 3.629 -2.348 -17.188 1.00 51.25 102 LEU A C 1
ATOM 821 O O . LEU A 1 102 ? 2.416 -2.512 -17.203 1.00 51.25 102 LEU A O 1
ATOM 825 N N . THR A 1 103 ? 4.221 -1.193 -17.509 1.00 48.28 103 THR A N 1
ATOM 826 C CA . THR A 1 103 ? 3.633 0.044 -18.063 1.00 48.28 103 THR A CA 1
ATOM 827 C C . THR A 1 103 ? 2.883 0.991 -17.109 1.00 48.28 103 THR A C 1
ATOM 829 O O . THR A 1 103 ? 1.681 0.905 -16.893 1.00 48.28 103 THR A O 1
ATOM 832 N N . LEU A 1 104 ? 3.595 2.025 -16.636 1.00 51.97 104 LEU A N 1
ATOM 833 C CA . LEU A 1 104 ? 2.987 3.308 -16.259 1.00 51.97 104 LEU A CA 1
ATOM 834 C C . LEU A 1 104 ? 2.785 4.140 -17.543 1.00 51.97 104 LEU A C 1
ATOM 836 O O . LEU A 1 104 ? 3.786 4.517 -18.158 1.00 51.97 104 LEU A O 1
ATOM 840 N N . PRO A 1 105 ? 1.548 4.469 -17.967 1.00 50.44 105 PRO A N 1
ATOM 841 C CA . PRO A 1 105 ? 1.286 5.086 -19.275 1.00 50.44 105 PRO A CA 1
ATOM 842 C C . PRO A 1 105 ? 2.035 6.412 -19.502 1.00 50.44 105 PRO A C 1
ATOM 844 O O . PRO A 1 105 ? 2.439 6.702 -20.625 1.00 50.44 105 PRO A O 1
ATOM 847 N N . PHE A 1 106 ? 2.326 7.173 -18.441 1.00 51.62 106 PHE A N 1
ATOM 848 C CA . PHE A 1 106 ? 3.121 8.404 -18.537 1.00 51.62 106 PHE A CA 1
ATOM 849 C C . PHE A 1 106 ? 4.629 8.167 -18.728 1.00 51.62 106 PHE A C 1
ATOM 851 O O . PHE A 1 106 ? 5.280 8.916 -19.456 1.00 51.62 106 PHE A O 1
ATOM 858 N N . ILE A 1 107 ? 5.202 7.124 -18.118 1.00 52.34 107 ILE A N 1
ATOM 859 C CA . ILE A 1 107 ? 6.652 6.868 -18.172 1.00 52.34 107 ILE A CA 1
ATOM 860 C C . ILE A 1 107 ? 7.042 6.229 -19.508 1.00 52.34 107 ILE A C 1
ATOM 862 O O . ILE A 1 107 ? 8.066 6.586 -20.082 1.00 52.34 107 ILE A O 1
ATOM 866 N N . VAL A 1 108 ? 6.209 5.344 -20.060 1.00 50.50 108 VAL A N 1
ATOM 867 C CA . VAL A 1 108 ? 6.500 4.665 -21.336 1.00 50.50 108 VAL A CA 1
ATOM 868 C C . VAL A 1 108 ? 6.495 5.653 -22.505 1.00 50.50 108 VAL A C 1
ATOM 870 O O . VAL A 1 108 ? 7.315 5.530 -23.411 1.00 50.50 108 VAL A O 1
ATOM 873 N N . MET A 1 109 ? 5.625 6.670 -22.482 1.00 53.12 109 MET A N 1
ATOM 874 C CA . MET A 1 109 ? 5.625 7.725 -23.503 1.00 53.12 109 MET A CA 1
ATOM 875 C C . MET A 1 109 ? 6.903 8.570 -23.456 1.00 53.12 109 MET A C 1
ATOM 877 O O . MET A 1 109 ? 7.452 8.909 -24.505 1.00 53.12 109 MET A O 1
ATOM 881 N N . LEU A 1 110 ? 7.403 8.880 -22.256 1.00 51.53 110 LEU A N 1
ATOM 882 C CA . LEU A 1 110 ? 8.640 9.639 -22.090 1.00 51.53 110 LEU A CA 1
ATOM 883 C C . LEU A 1 110 ? 9.868 8.789 -22.443 1.00 51.53 110 LEU A C 1
ATOM 885 O O . LEU A 1 110 ? 10.732 9.251 -23.179 1.00 51.53 110 LEU A O 1
ATOM 889 N N . LEU A 1 111 ? 9.917 7.530 -22.000 1.00 51.06 111 LEU A N 1
ATOM 890 C CA . LEU A 1 111 ? 11.011 6.607 -22.303 1.00 51.06 111 LEU A CA 1
ATOM 891 C C . LEU A 1 111 ? 11.049 6.209 -23.777 1.00 51.06 111 LEU A C 1
ATOM 893 O O . LEU A 1 111 ? 12.137 6.135 -24.323 1.00 51.06 111 LEU A O 1
ATOM 897 N N . ARG A 1 112 ? 9.911 6.029 -24.463 1.00 50.62 112 ARG A N 1
ATOM 898 C CA . ARG A 1 112 ? 9.908 5.841 -25.925 1.00 50.62 112 ARG A CA 1
ATOM 899 C C . ARG A 1 112 ? 10.498 7.047 -26.642 1.00 50.62 112 ARG A C 1
ATOM 901 O O . ARG A 1 112 ? 11.252 6.862 -27.584 1.00 50.62 112 ARG A O 1
ATOM 908 N N . ARG A 1 113 ? 10.198 8.270 -26.192 1.00 50.19 113 ARG A N 1
ATOM 909 C CA . ARG A 1 113 ? 10.798 9.488 -26.757 1.00 50.19 113 ARG A CA 1
ATOM 910 C C . ARG A 1 113 ? 12.286 9.588 -26.443 1.00 50.19 113 ARG A C 1
ATOM 912 O O . ARG A 1 113 ? 13.058 9.876 -27.342 1.00 50.19 113 ARG A O 1
ATOM 919 N N . VAL A 1 114 ? 12.700 9.310 -25.209 1.00 52.84 114 VAL A N 1
ATOM 920 C CA . VAL A 1 114 ? 14.113 9.347 -24.812 1.00 52.84 114 VAL A CA 1
ATOM 921 C C . VAL A 1 114 ? 14.902 8.250 -25.532 1.00 52.84 114 VAL A C 1
ATOM 923 O O . VAL A 1 114 ? 15.895 8.561 -26.170 1.00 52.84 114 VAL A O 1
ATOM 926 N N . LEU A 1 115 ? 14.441 6.998 -25.538 1.00 52.47 115 LEU A N 1
ATOM 927 C CA . LEU A 1 115 ? 15.081 5.898 -26.267 1.00 52.47 115 LEU A CA 1
ATOM 928 C C . LEU A 1 115 ? 15.071 6.120 -27.784 1.00 52.47 115 LEU A C 1
ATOM 930 O O . LEU A 1 115 ? 16.078 5.838 -28.418 1.00 52.47 115 LEU A O 1
ATOM 934 N N . ALA A 1 116 ? 14.005 6.679 -28.371 1.00 53.22 116 ALA A N 1
ATOM 935 C CA . ALA A 1 116 ? 14.001 7.052 -29.789 1.00 53.22 116 ALA A CA 1
ATOM 936 C C . ALA A 1 116 ? 15.013 8.169 -30.086 1.00 53.22 116 ALA A C 1
ATOM 938 O O . ALA A 1 116 ? 15.710 8.104 -31.092 1.00 53.22 116 ALA A O 1
ATOM 939 N N . VAL A 1 117 ? 15.148 9.160 -29.198 1.00 50.97 117 VAL A N 1
ATOM 940 C CA . VAL A 1 117 ? 16.175 10.207 -29.309 1.00 50.97 117 VAL A CA 1
ATOM 941 C C . VAL A 1 117 ? 17.579 9.610 -29.173 1.00 50.97 117 VAL A C 1
ATOM 943 O O . VAL A 1 117 ? 18.451 9.956 -29.962 1.00 50.97 117 VAL A O 1
ATOM 946 N N . TYR A 1 118 ? 17.800 8.680 -28.241 1.00 47.19 118 TYR A N 1
ATOM 947 C CA . TYR A 1 118 ? 19.085 7.992 -28.070 1.00 47.19 118 TYR A CA 1
ATOM 948 C C . TYR A 1 118 ? 19.421 7.065 -29.250 1.00 47.19 118 TYR A C 1
ATOM 950 O O . TYR A 1 118 ? 20.555 7.084 -29.719 1.00 47.19 118 TYR A O 1
ATOM 958 N N . SER A 1 119 ? 18.452 6.309 -29.773 1.00 46.16 119 SER A N 1
ATOM 959 C CA . SER A 1 119 ? 18.622 5.446 -30.951 1.00 46.16 119 SER A CA 1
ATOM 960 C C . SER A 1 119 ? 18.900 6.270 -32.211 1.00 46.16 119 SER A C 1
ATOM 962 O O . SER A 1 119 ? 19.829 5.965 -32.952 1.00 46.16 119 SER A O 1
ATOM 964 N N . CYS A 1 120 ? 18.171 7.374 -32.406 1.00 44.81 120 CYS A N 1
ATOM 965 C CA . CYS A 1 120 ? 18.366 8.280 -33.537 1.00 44.81 120 CYS A CA 1
ATOM 966 C C . CYS A 1 120 ? 19.706 9.038 -33.452 1.00 44.81 120 CYS A C 1
ATOM 968 O O . CYS A 1 120 ? 20.349 9.271 -34.474 1.00 44.81 120 CYS A O 1
ATOM 970 N N . ASN A 1 121 ? 20.179 9.388 -32.247 1.00 39.41 121 ASN A N 1
ATOM 971 C CA . ASN A 1 121 ? 21.522 9.955 -32.072 1.00 39.41 121 ASN A CA 1
ATOM 972 C C . ASN A 1 121 ? 22.637 8.927 -32.317 1.00 39.41 121 ASN A C 1
ATOM 974 O O . ASN A 1 121 ? 23.693 9.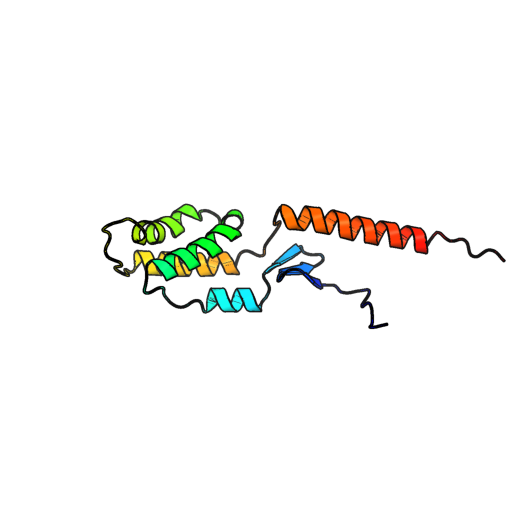306 -32.818 1.00 39.41 121 ASN A O 1
ATOM 978 N N . MET A 1 122 ? 22.416 7.646 -32.001 1.00 43.06 122 MET A N 1
ATOM 979 C CA . MET A 1 122 ? 23.399 6.589 -32.255 1.00 43.06 122 MET A CA 1
ATOM 980 C C . MET A 1 122 ? 23.551 6.312 -33.759 1.00 43.06 122 MET A C 1
ATOM 982 O O . MET A 1 122 ? 24.679 6.270 -34.248 1.00 4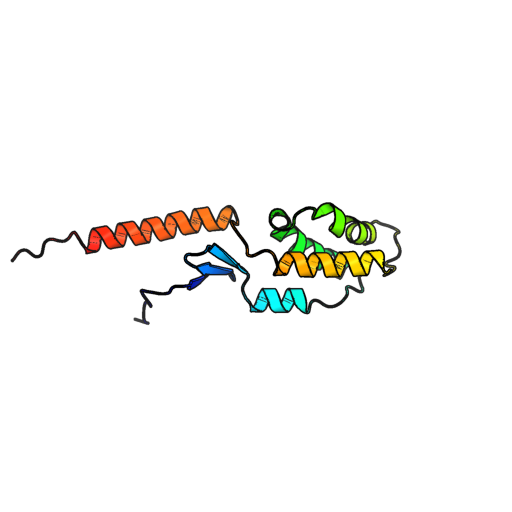3.06 122 MET A O 1
ATOM 986 N N . GLU A 1 123 ? 22.446 6.240 -34.512 1.00 46.25 123 GLU A N 1
ATOM 987 C CA . GLU A 1 123 ? 22.483 6.118 -35.980 1.00 46.25 123 GLU A CA 1
ATOM 988 C C . GLU A 1 123 ? 23.195 7.304 -36.641 1.00 46.25 123 GLU A C 1
ATOM 990 O O . GLU A 1 123 ? 24.026 7.104 -37.522 1.00 46.25 123 GLU A O 1
ATOM 995 N N . LYS A 1 124 ? 22.964 8.538 -36.172 1.00 48.41 124 LYS A N 1
ATOM 996 C CA . LYS A 1 124 ? 23.667 9.721 -36.700 1.00 48.41 124 LYS A CA 1
ATOM 997 C C . LYS A 1 124 ? 25.168 9.721 -36.406 1.00 48.41 124 LYS A C 1
ATOM 999 O O . LYS A 1 124 ? 25.928 10.258 -37.205 1.00 48.41 124 LYS A O 1
ATOM 1004 N N . SER A 1 125 ? 25.599 9.131 -35.289 1.00 43.81 125 SER A N 1
ATOM 1005 C CA . SER A 1 125 ? 27.026 9.012 -34.956 1.00 43.81 125 SER A CA 1
ATOM 1006 C C . SER A 1 125 ? 27.748 7.899 -35.724 1.00 43.81 125 SER A C 1
ATOM 1008 O O . SER A 1 125 ? 28.956 7.994 -35.912 1.00 43.81 125 SER A O 1
ATOM 1010 N N . LEU A 1 126 ? 27.022 6.877 -36.197 1.00 47.50 126 LEU A N 1
ATOM 1011 C CA . LEU A 1 126 ? 27.580 5.795 -37.018 1.00 47.50 126 LEU A CA 1
ATOM 1012 C C . LEU A 1 126 ? 27.618 6.133 -38.519 1.00 47.50 126 LEU A C 1
ATOM 1014 O O . LEU A 1 126 ? 28.361 5.497 -39.259 1.00 47.50 126 LEU A O 1
ATOM 1018 N N . LEU A 1 127 ? 26.823 7.111 -38.971 1.00 41.88 127 LEU A N 1
ATOM 1019 C CA . LEU A 1 127 ? 26.679 7.472 -40.388 1.00 41.88 127 LEU A CA 1
ATOM 1020 C C . LEU A 1 127 ? 27.518 8.683 -40.831 1.00 41.88 127 LEU A C 1
ATOM 1022 O O . LEU A 1 127 ? 27.242 9.259 -41.880 1.00 41.88 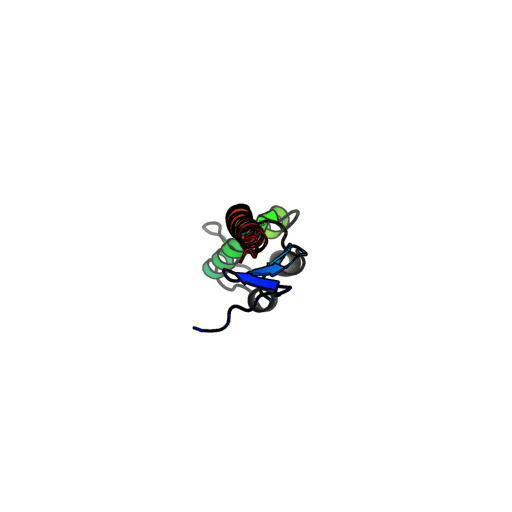127 LEU A O 1
ATOM 1026 N N . MET A 1 128 ? 28.518 9.098 -40.051 1.00 36.94 128 MET A N 1
ATOM 1027 C CA . MET A 1 128 ? 29.514 10.069 -40.518 1.00 36.94 128 MET A CA 1
ATOM 1028 C C . MET A 1 128 ? 30.575 9.300 -41.322 1.00 36.94 128 MET A C 1
ATOM 1030 O O . MET A 1 128 ? 31.345 8.555 -40.710 1.00 36.94 128 MET A O 1
ATOM 1034 N N . PRO A 1 129 ? 30.615 9.408 -42.666 1.00 40.03 129 PRO A N 1
ATOM 1035 C CA . PRO A 1 129 ? 31.669 8.780 -43.446 1.00 40.03 129 PRO A CA 1
ATOM 1036 C C . PRO A 1 129 ? 33.005 9.402 -43.042 1.00 40.03 129 PRO A C 1
ATOM 1038 O O . PRO A 1 129 ? 33.158 10.623 -42.989 1.00 40.03 129 PRO A O 1
ATOM 1041 N N . HIS A 1 130 ? 33.960 8.540 -42.715 1.00 50.06 130 HIS A N 1
ATOM 1042 C CA . HIS A 1 130 ? 35.342 8.933 -42.525 1.00 50.06 130 HIS A CA 1
ATOM 1043 C C . HIS A 1 130 ? 35.953 9.159 -43.910 1.00 50.06 130 HIS A C 1
ATOM 1045 O O . HIS A 1 130 ? 36.530 8.236 -44.475 1.00 50.06 130 HIS A O 1
ATOM 1051 N N . ASP A 1 131 ? 35.813 10.367 -44.451 1.00 35.62 131 ASP A N 1
ATOM 1052 C CA . ASP A 1 131 ? 36.516 10.773 -45.664 1.00 35.62 131 ASP A CA 1
ATOM 1053 C C . ASP A 1 131 ? 37.493 11.920 -45.376 1.00 35.62 131 ASP A C 1
ATOM 1055 O O . ASP A 1 131 ? 37.081 13.034 -45.059 1.00 35.62 131 ASP A O 1
ATOM 1059 N N . SER A 1 132 ? 38.770 11.562 -45.579 1.00 37.44 132 SER A N 1
ATOM 1060 C CA . SER A 1 132 ? 39.969 12.366 -45.899 1.00 37.44 132 SER A CA 1
ATOM 1061 C C . SER A 1 132 ? 40.515 13.355 -44.868 1.00 37.44 132 SER A C 1
ATOM 1063 O O . SER A 1 132 ? 39.947 14.453 -44.698 1.00 37.44 132 SER A O 1
#

Sequence (132 aa):
FSKCKFWLSSVAFLGHIVSADGITMDSVKVEAITKWPRPTSVTEVRSFLGLAGYYRIFVEGFSRFALPLTKLMRKGEKVVWNEEREKSFEELKQRLVSAPVLTLPFIVMLLRRVLAVYSCNMEKSLLMPHDS

pLDDT: mean 71.68, std 19.67, range [35.62, 95.69]

Secondary structure (DSSP, 8-state):
--------SEEEETTEEEETTEEEEPHHHHHHHHTPPPP-SHHHHHHHHHHHHHTGGGSTTHHHHHHHHHHTTSTT------HHHHHHHHHHHHHHHHS-----HHHHHHHHHHHHHHHHHHHHHH------